Protein AF-A0A392QAJ6-F1 (afdb_monomer)

pLDDT: mean 89.05, std 13.84, range [47.19, 98.12]

Organism: NCBI:txid97028

Foldseek 3Di:
DQVVCVVVCVVVVLADQAADDDADPPHDPQWDQPEFDVSNVGHGGHYVVPDPVSVVSVVVCVVVVVDDDDDPPPPPPPDPDD

Sequence (82 aa):
PYGQILPYLVQKGMVELKPLPPTKQPYPPGFDRNARCDYHAGSPGHNIEDCRAFKYKVQELIDCQLISFKKESHSGMVTPSP

Secondary structure (DSSP, 8-state):
-HHHHHHHHHHTTS----PPPPPPSSPPTT-EEEEEEGGGTTEEES-GGG-HHHHHHHHHHHHTTS----------------

Solvent-accessible surface area (backbone atoms only — not comparable to full-atom values): 5237 Å² total; per-residue (Å²): 113,55,74,72,48,49,63,56,36,43,77,70,67,76,45,76,71,48,70,64,79,85,85,61,83,80,71,62,91,82,56,32,84,84,35,42,12,62,59,25,68,53,35,63,29,42,35,43,82,70,32,60,71,57,55,51,52,53,48,51,35,41,76,69,66,76,47,81,83,80,77,81,73,83,75,79,77,77,74,83,7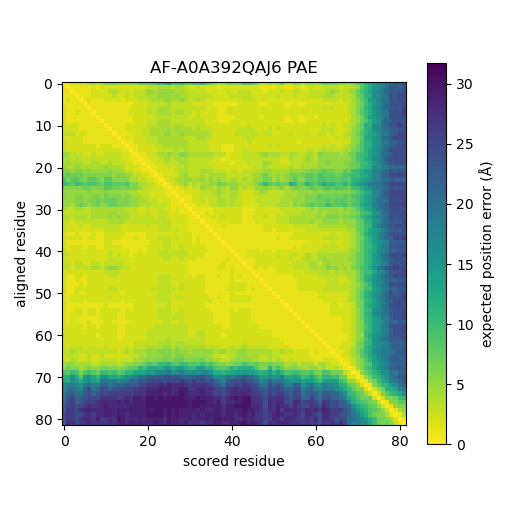6,133

Mean predicted aligned error: 7.46 Å

Radius of gyration: 17.95 Å; Cα contacts (8 Å, |Δi|>4): 74; chains: 1; bounding box: 31×60×34 Å

Structure (mmCIF, N/CA/C/O backbone):
data_AF-A0A392QAJ6-F1
#
_entry.id   AF-A0A392QAJ6-F1
#
loop_
_atom_site.group_PDB
_atom_site.id
_atom_site.type_symbol
_atom_site.label_atom_id
_atom_site.label_alt_id
_atom_site.label_comp_id
_atom_site.label_asym_id
_atom_site.label_entity_id
_atom_site.label_seq_id
_atom_site.pdbx_PDB_ins_code
_atom_site.Cartn_x
_atom_site.Cartn_y
_atom_site.Cartn_z
_atom_site.occupancy
_atom_site.B_iso_or_equiv
_atom_site.auth_seq_id
_atom_site.auth_comp_id
_atom_site.auth_asym_id
_atom_site.auth_atom_id
_atom_site.pdbx_PDB_model_num
ATOM 1 N N . PRO A 1 1 ? -1.617 12.335 1.348 1.00 89.12 1 PRO A N 1
ATOM 2 C CA . PRO A 1 1 ? -0.692 11.407 0.651 1.00 89.12 1 PRO A CA 1
ATOM 3 C C . PRO A 1 1 ? -0.831 9.995 1.213 1.00 89.12 1 PRO A C 1
ATOM 5 O O . PRO A 1 1 ? -0.970 9.851 2.429 1.00 89.12 1 PRO A O 1
ATOM 8 N N . TYR A 1 2 ? -0.820 8.973 0.360 1.00 94.56 2 TYR A N 1
ATOM 9 C CA . TYR A 1 2 ? -0.970 7.580 0.796 1.00 94.56 2 TYR A CA 1
ATOM 10 C C . TYR A 1 2 ? 0.220 7.107 1.648 1.00 94.56 2 TYR A C 1
ATOM 12 O O . TYR A 1 2 ? 0.025 6.402 2.641 1.00 94.56 2 TYR A O 1
ATOM 20 N N . GLY A 1 3 ? 1.430 7.587 1.349 1.00 93.06 3 GLY A N 1
ATOM 21 C CA . GLY A 1 3 ? 2.639 7.323 2.139 1.00 93.06 3 GLY A CA 1
ATOM 22 C C . GLY A 1 3 ? 2.537 7.751 3.604 1.00 93.06 3 GLY A C 1
ATOM 23 O O . GLY A 1 3 ? 3.109 7.108 4.476 1.00 93.06 3 GLY A O 1
ATOM 24 N N . GLN A 1 4 ? 1.755 8.791 3.908 1.00 93.44 4 GLN A N 1
ATOM 25 C CA . GLN A 1 4 ? 1.602 9.280 5.282 1.00 93.44 4 GLN A CA 1
ATOM 26 C C . GLN A 1 4 ? 0.583 8.481 6.102 1.00 93.44 4 GLN A C 1
ATOM 28 O O . GLN A 1 4 ? 0.673 8.456 7.326 1.00 93.44 4 GLN A O 1
ATOM 33 N N . ILE A 1 5 ? -0.386 7.830 5.453 1.00 95.06 5 ILE A N 1
ATOM 34 C CA . ILE A 1 5 ? -1.454 7.107 6.160 1.00 95.06 5 ILE A CA 1
ATOM 35 C C . ILE A 1 5 ? -1.117 5.632 6.374 1.00 95.06 5 ILE A C 1
ATOM 37 O O . ILE A 1 5 ? -1.595 5.042 7.339 1.00 95.06 5 ILE A O 1
ATOM 41 N N . LEU A 1 6 ? -0.279 5.030 5.520 1.00 96.50 6 LEU A N 1
ATOM 42 C CA . LEU A 1 6 ? 0.087 3.618 5.646 1.00 96.50 6 LEU A CA 1
ATOM 43 C C . LEU A 1 6 ? 0.657 3.265 7.033 1.00 96.50 6 LEU A C 1
ATOM 45 O O . LEU A 1 6 ? 0.142 2.317 7.628 1.00 96.50 6 LEU A O 1
ATOM 49 N N . PRO A 1 7 ? 1.637 4.003 7.601 1.00 96.25 7 PRO A N 1
ATOM 50 C CA . PRO A 1 7 ? 2.186 3.665 8.915 1.00 96.25 7 PRO A CA 1
ATOM 51 C C . PRO A 1 7 ? 1.123 3.664 10.018 1.00 96.25 7 PRO A C 1
ATOM 53 O O . PRO A 1 7 ? 1.122 2.786 10.878 1.00 96.25 7 PRO A O 1
ATOM 56 N N . TYR A 1 8 ? 0.179 4.606 9.958 1.00 94.56 8 TYR A N 1
ATOM 57 C CA . TYR A 1 8 ? -0.931 4.686 10.904 1.00 94.56 8 TYR A CA 1
ATOM 58 C C . TYR A 1 8 ? -1.862 3.471 10.796 1.00 94.56 8 TYR A C 1
ATOM 60 O O . TYR A 1 8 ? -2.203 2.859 11.808 1.00 94.56 8 TYR A O 1
ATOM 68 N N . LEU A 1 9 ? -2.244 3.085 9.575 1.00 96.31 9 LEU A N 1
ATOM 69 C CA . LEU A 1 9 ? -3.134 1.942 9.355 1.00 96.31 9 LEU A CA 1
ATOM 70 C C . LEU A 1 9 ? -2.484 0.615 9.768 1.00 96.31 9 LEU A C 1
ATOM 72 O O . LEU A 1 9 ? -3.168 -0.243 10.326 1.00 96.31 9 LEU A O 1
ATOM 76 N N . VAL A 1 10 ? -1.175 0.461 9.543 1.00 97.06 10 VAL A N 1
ATOM 77 C CA . VAL A 1 10 ? -0.406 -0.709 10.001 1.00 97.06 10 VAL A CA 1
ATOM 78 C C . VAL A 1 10 ? -0.335 -0.740 11.525 1.00 97.06 10 VAL A C 1
ATOM 80 O O . VAL A 1 10 ? -0.641 -1.762 12.132 1.00 97.06 10 VAL A O 1
ATOM 83 N N . GLN A 1 11 ? -0.011 0.387 12.168 1.00 97.00 11 GLN A N 1
ATOM 84 C CA . GLN A 1 11 ? 0.052 0.480 13.631 1.00 97.00 11 GLN A CA 1
ATOM 85 C C . GLN A 1 11 ? -1.289 0.136 14.297 1.00 97.00 11 GLN A C 1
ATOM 87 O O . GLN A 1 11 ? -1.317 -0.434 15.385 1.00 97.00 11 GLN A O 1
ATOM 92 N N . LYS A 1 12 ? -2.407 0.485 13.654 1.00 95.19 12 LYS A N 1
ATOM 93 C CA . LYS A 1 12 ? -3.762 0.175 14.128 1.00 95.19 12 LYS A CA 1
ATOM 94 C C . LYS A 1 12 ? -4.248 -1.227 13.750 1.00 95.19 12 LYS A C 1
ATOM 96 O O . LYS A 1 12 ? -5.373 -1.566 14.102 1.00 95.19 12 LYS A O 1
ATOM 101 N N . GLY A 1 13 ? -3.444 -2.023 13.043 1.00 95.81 13 GLY A N 1
ATOM 102 C CA . GLY A 1 13 ? -3.822 -3.365 12.592 1.00 95.81 13 GLY A CA 1
ATOM 103 C C . GLY A 1 13 ? -4.950 -3.376 11.556 1.00 95.81 13 GLY A C 1
ATOM 104 O O . GLY A 1 13 ? -5.589 -4.400 11.351 1.00 95.81 13 GLY A O 1
ATOM 105 N N . MET A 1 14 ? -5.223 -2.239 10.909 1.00 96.19 14 MET A N 1
ATOM 106 C CA . MET A 1 14 ? -6.271 -2.123 9.888 1.00 96.19 14 MET A CA 1
ATOM 107 C C . MET A 1 14 ? -5.801 -2.637 8.525 1.00 96.19 14 MET A C 1
ATOM 109 O O . MET A 1 14 ? -6.613 -3.023 7.684 1.00 96.19 14 MET A O 1
ATOM 113 N N . VAL A 1 15 ? -4.487 -2.627 8.292 1.00 96.25 15 VAL A N 1
ATOM 114 C CA . VAL A 1 15 ? -3.852 -3.199 7.104 1.00 96.25 15 VAL A CA 1
ATOM 115 C C . VAL A 1 15 ? -2.569 -3.915 7.495 1.00 96.25 15 VAL A C 1
ATOM 117 O O . VAL A 1 15 ? -1.890 -3.530 8.443 1.00 96.25 15 VAL A O 1
ATOM 120 N N . GLU A 1 16 ? -2.199 -4.905 6.695 1.00 96.50 16 GLU A N 1
ATOM 121 C CA . GLU A 1 16 ? -0.895 -5.556 6.756 1.00 96.50 16 GLU A CA 1
ATOM 122 C C . GLU A 1 16 ? -0.130 -5.285 5.462 1.00 96.50 16 GLU A C 1
ATOM 124 O O . GLU A 1 16 ? -0.734 -5.148 4.389 1.00 96.50 16 GLU A O 1
ATOM 129 N N . LEU A 1 17 ? 1.199 -5.203 5.565 1.00 96.00 17 LEU A N 1
ATOM 130 C CA . LEU A 1 17 ? 2.066 -5.098 4.395 1.00 96.00 17 LEU A CA 1
ATOM 131 C C . LEU A 1 17 ? 2.017 -6.407 3.607 1.00 96.00 17 LEU A C 1
ATOM 133 O O . LEU A 1 17 ? 2.070 -7.492 4.183 1.00 96.00 17 LEU A O 1
ATOM 137 N N . LYS A 1 18 ? 1.932 -6.307 2.281 1.00 93.62 18 LYS A N 1
ATOM 138 C CA . LYS A 1 18 ? 1.751 -7.465 1.396 1.00 93.62 18 LYS A CA 1
ATOM 139 C C . LYS A 1 18 ? 2.901 -7.581 0.402 1.00 93.62 18 LYS A C 1
ATOM 141 O O . LYS A 1 18 ? 2.803 -6.985 -0.671 1.00 93.62 18 LYS A O 1
ATOM 146 N N . PRO A 1 19 ? 3.971 -8.334 0.707 1.00 93.69 19 PRO A N 1
ATOM 147 C CA . PRO A 1 19 ? 5.042 -8.583 -0.250 1.00 93.69 19 PRO A CA 1
ATOM 148 C C . PRO A 1 19 ? 4.486 -9.145 -1.560 1.00 93.69 19 PRO A C 1
ATOM 150 O O . PRO A 1 19 ? 3.600 -10.002 -1.550 1.00 93.69 19 PRO A O 1
ATOM 153 N N . LEU A 1 20 ? 5.004 -8.665 -2.688 1.00 93.31 20 LEU A N 1
ATOM 154 C CA . LEU A 1 20 ? 4.648 -9.208 -3.993 1.00 93.31 20 LEU A CA 1
ATOM 155 C C . LEU A 1 20 ? 5.646 -10.290 -4.411 1.00 93.31 20 LEU A C 1
ATOM 157 O O . LEU A 1 20 ? 6.829 -10.212 -4.066 1.00 93.31 20 LEU A O 1
ATOM 161 N N . PRO A 1 21 ? 5.204 -11.290 -5.193 1.00 91.94 21 PRO A N 1
ATOM 162 C CA . PRO A 1 21 ? 6.131 -12.212 -5.822 1.00 91.94 21 PRO A CA 1
ATOM 163 C C . PRO A 1 21 ? 7.080 -11.454 -6.769 1.00 91.94 21 PRO A C 1
ATOM 165 O O . PRO A 1 21 ? 6.679 -10.455 -7.381 1.00 91.94 21 PRO A O 1
ATOM 168 N N . PRO A 1 22 ? 8.324 -11.933 -6.948 1.00 88.44 22 PRO A N 1
ATOM 169 C CA . PRO A 1 22 ? 9.260 -11.334 -7.889 1.00 88.44 22 PRO A CA 1
ATOM 170 C C . PRO A 1 22 ? 8.659 -11.252 -9.294 1.00 88.44 22 PRO A C 1
ATOM 172 O O . PRO A 1 22 ? 8.192 -12.249 -9.850 1.00 88.44 22 PRO A O 1
ATOM 175 N N . THR A 1 23 ? 8.691 -10.060 -9.887 1.00 90.88 23 THR A N 1
ATOM 176 C CA . THR A 1 23 ? 8.240 -9.872 -11.269 1.00 90.88 23 THR A CA 1
ATOM 177 C C . THR A 1 23 ? 9.261 -10.486 -12.223 1.00 90.88 23 THR A C 1
ATOM 179 O O . THR A 1 23 ? 10.448 -10.157 -12.170 1.00 90.88 23 THR A O 1
ATOM 182 N N . LYS A 1 24 ? 8.800 -11.386 -13.095 1.00 90.25 24 LYS A N 1
ATOM 183 C CA . LYS A 1 24 ? 9.629 -12.018 -14.128 1.00 90.25 24 LYS A CA 1
ATOM 184 C C . LYS A 1 24 ? 9.647 -11.168 -15.395 1.00 90.25 24 LYS A C 1
ATOM 186 O O . LYS A 1 24 ? 8.707 -10.426 -15.659 1.00 90.25 24 LYS A O 1
ATOM 191 N N . GLN A 1 25 ? 10.722 -11.288 -16.166 1.00 89.88 25 GLN A N 1
ATOM 192 C CA . GLN A 1 25 ? 10.830 -10.631 -17.463 1.00 89.88 25 GLN A CA 1
ATOM 193 C C . GLN A 1 25 ? 10.016 -11.375 -18.539 1.00 89.88 25 GLN A C 1
ATOM 195 O O . GLN A 1 25 ? 9.917 -12.603 -18.464 1.00 89.88 25 GLN A O 1
ATOM 200 N N . PRO A 1 26 ? 9.479 -10.658 -19.546 1.00 92.56 26 PRO A N 1
ATOM 201 C CA . PRO A 1 26 ? 9.540 -9.201 -19.717 1.00 92.56 26 PRO A CA 1
ATOM 202 C C . PRO A 1 26 ? 8.677 -8.455 -18.687 1.00 92.56 26 PRO A C 1
ATOM 204 O O . PRO A 1 26 ? 7.608 -8.923 -18.305 1.00 92.56 26 PRO A O 1
ATOM 207 N N . TYR A 1 27 ? 9.162 -7.304 -18.210 1.00 92.75 27 TYR A N 1
ATOM 208 C CA . TYR A 1 27 ? 8.418 -6.508 -17.234 1.00 92.75 27 TYR A CA 1
ATOM 209 C C . TYR A 1 27 ? 7.125 -5.953 -17.849 1.00 92.75 27 TYR A C 1
ATOM 211 O O . TYR A 1 27 ? 7.120 -5.601 -19.033 1.00 92.75 27 TYR A O 1
ATOM 219 N N . PRO A 1 28 ? 6.040 -5.840 -17.064 1.00 89.88 28 PRO A N 1
ATOM 220 C CA . PRO A 1 28 ? 4.806 -5.254 -17.556 1.00 89.88 28 PRO A CA 1
ATOM 221 C C . PRO A 1 28 ? 4.993 -3.761 -17.891 1.00 89.88 28 PRO A C 1
ATOM 223 O O . PRO A 1 28 ? 5.870 -3.102 -17.323 1.00 89.88 28 PRO A O 1
ATOM 226 N N . PRO A 1 29 ? 4.162 -3.198 -18.785 1.00 92.00 29 PRO A N 1
ATOM 227 C CA . PRO A 1 29 ? 4.190 -1.772 -19.097 1.00 92.00 29 PRO A CA 1
ATOM 228 C C . PRO A 1 29 ? 4.054 -0.904 -17.841 1.00 92.00 29 PRO A C 1
ATOM 230 O O . PRO A 1 29 ? 3.211 -1.169 -16.984 1.00 92.00 29 PRO A O 1
ATOM 233 N N . GLY A 1 30 ? 4.878 0.141 -17.742 1.00 89.88 30 GLY A N 1
ATOM 234 C CA . GLY A 1 30 ? 4.884 1.052 -16.593 1.00 89.88 30 GLY A CA 1
ATOM 235 C C . GLY A 1 30 ? 5.591 0.511 -15.346 1.00 89.88 30 GLY A C 1
ATOM 236 O O . GLY A 1 30 ? 5.552 1.168 -14.311 1.00 89.88 30 GLY A O 1
ATOM 237 N N . PHE A 1 31 ? 6.243 -0.655 -15.422 1.00 94.62 31 PHE A N 1
ATOM 238 C CA . PHE A 1 31 ? 7.078 -1.156 -14.334 1.00 94.62 31 PHE A CA 1
ATOM 239 C C . PHE A 1 31 ? 8.359 -0.327 -14.194 1.00 94.62 31 PHE A C 1
ATOM 241 O O . PHE A 1 31 ? 9.221 -0.341 -15.076 1.00 94.62 31 PHE A O 1
ATOM 248 N N . ASP A 1 32 ? 8.522 0.326 -13.049 1.00 95.19 32 ASP A N 1
ATOM 249 C CA . ASP A 1 32 ? 9.752 1.013 -12.671 1.00 95.19 32 ASP A CA 1
ATOM 250 C C . ASP A 1 32 ? 10.564 0.173 -11.669 1.00 95.19 32 ASP A C 1
ATOM 252 O O . ASP A 1 32 ? 10.145 -0.089 -10.540 1.00 95.19 32 ASP A O 1
ATOM 256 N N . ARG A 1 33 ? 11.771 -0.233 -12.080 1.00 93.31 33 ARG A N 1
ATOM 257 C CA . ARG A 1 33 ? 12.711 -1.020 -11.260 1.00 93.31 33 ARG A CA 1
ATOM 258 C C . ARG A 1 33 ? 13.237 -0.251 -10.041 1.00 93.31 33 ARG A C 1
ATOM 260 O O . ARG A 1 33 ? 13.689 -0.886 -9.085 1.00 93.31 33 ARG A O 1
ATOM 267 N N . ASN A 1 34 ? 13.219 1.079 -10.093 1.00 95.62 34 ASN A N 1
ATOM 268 C CA . ASN A 1 34 ? 13.722 1.959 -9.042 1.00 95.62 34 ASN A CA 1
ATOM 269 C C . ASN A 1 34 ? 12.622 2.376 -8.063 1.00 95.62 34 ASN A C 1
ATOM 271 O O . ASN A 1 34 ? 12.920 2.618 -6.894 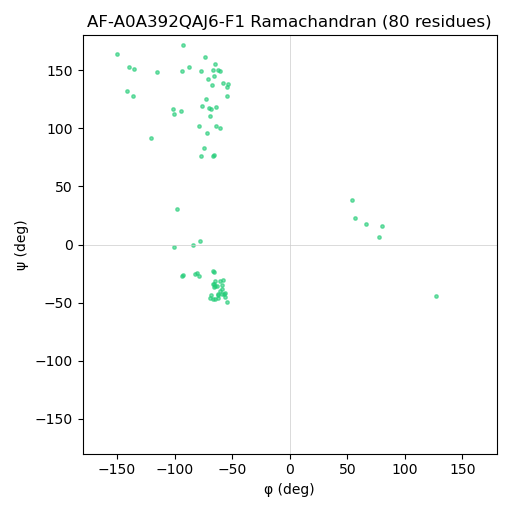1.00 95.62 34 ASN A O 1
ATOM 275 N N . ALA A 1 35 ? 11.365 2.414 -8.511 1.00 96.50 35 ALA A N 1
ATOM 276 C CA . ALA A 1 35 ? 10.226 2.684 -7.644 1.00 96.50 35 ALA A CA 1
ATOM 277 C C . ALA A 1 35 ? 10.078 1.612 -6.558 1.00 96.50 35 ALA A C 1
ATOM 279 O O . ALA A 1 35 ? 10.434 0.448 -6.754 1.00 96.50 35 ALA A O 1
ATOM 280 N N . ARG A 1 36 ? 9.536 2.012 -5.405 1.00 96.44 36 ARG A N 1
ATOM 281 C CA . ARG A 1 36 ? 9.301 1.141 -4.249 1.00 96.44 36 ARG A CA 1
ATOM 282 C C . ARG A 1 36 ? 7.924 1.411 -3.674 1.00 96.44 36 ARG A C 1
ATOM 284 O O . ARG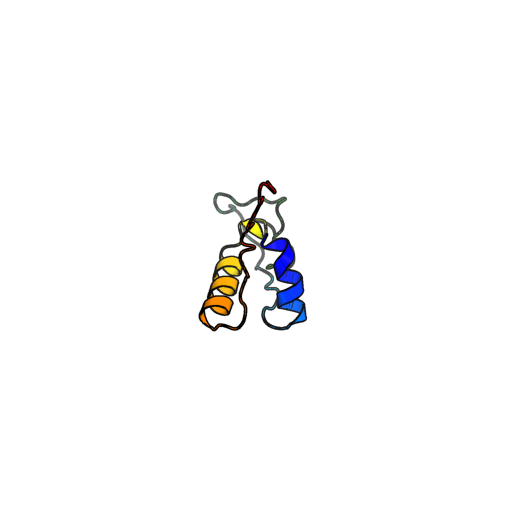 A 1 36 ? 7.591 2.557 -3.381 1.00 96.44 36 ARG A O 1
ATOM 291 N N . CYS A 1 37 ? 7.136 0.356 -3.498 1.00 97.81 37 CYS A N 1
ATOM 292 C CA . CYS A 1 37 ? 5.830 0.457 -2.866 1.00 97.81 37 CYS A CA 1
ATOM 293 C C . CYS A 1 37 ? 5.912 0.004 -1.408 1.00 97.81 37 CYS A C 1
ATOM 295 O O . CYS A 1 37 ? 6.081 -1.187 -1.135 1.00 97.81 37 CYS A O 1
ATOM 297 N N . ASP A 1 38 ? 5.732 0.934 -0.471 1.00 97.50 38 ASP A N 1
ATOM 298 C CA . ASP A 1 38 ? 5.792 0.632 0.963 1.00 97.50 38 ASP A CA 1
ATOM 299 C C . ASP A 1 38 ? 4.685 -0.337 1.398 1.00 97.50 38 ASP A C 1
ATOM 301 O O . ASP A 1 38 ? 4.938 -1.236 2.195 1.00 97.50 38 ASP A O 1
ATOM 305 N N . TYR A 1 39 ? 3.485 -0.244 0.802 1.00 98.12 39 TYR A N 1
ATOM 306 C CA . TYR A 1 39 ? 2.393 -1.196 1.063 1.00 98.12 39 TYR A CA 1
ATOM 307 C C . TYR A 1 39 ? 2.776 -2.633 0.682 1.00 98.12 39 TYR A C 1
ATOM 309 O O . TYR A 1 39 ? 2.356 -3.593 1.330 1.00 98.12 39 TYR A O 1
ATOM 317 N N . HIS A 1 40 ? 3.625 -2.779 -0.336 1.00 97.50 40 HIS A N 1
ATOM 318 C CA . HIS A 1 40 ? 4.151 -4.059 -0.792 1.00 97.50 40 HIS A CA 1
ATOM 319 C C . HIS A 1 40 ? 5.543 -4.373 -0.233 1.00 97.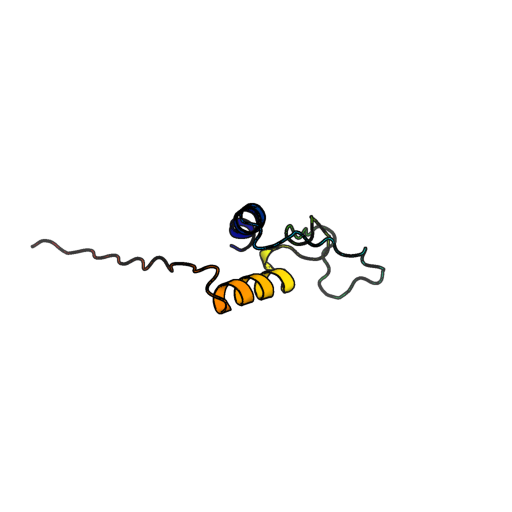50 40 HIS A C 1
ATOM 321 O O . HIS A 1 40 ? 6.342 -5.038 -0.896 1.00 97.50 40 HIS A O 1
ATOM 327 N N . ALA A 1 41 ? 5.847 -3.890 0.976 1.00 96.19 41 ALA A N 1
ATOM 328 C CA . ALA A 1 41 ? 7.110 -4.138 1.671 1.00 96.19 41 ALA A CA 1
ATOM 329 C C . ALA A 1 41 ? 8.352 -3.772 0.828 1.00 96.19 41 ALA A C 1
ATOM 331 O O . ALA A 1 41 ? 9.351 -4.489 0.820 1.00 96.19 41 ALA A O 1
ATOM 332 N N . GLY A 1 42 ? 8.276 -2.676 0.066 1.00 96.06 42 GLY A N 1
ATOM 333 C CA . GLY A 1 42 ? 9.376 -2.197 -0.778 1.00 96.06 42 GLY A CA 1
ATOM 334 C C . GLY A 1 42 ? 9.527 -2.937 -2.113 1.00 96.06 42 GLY A C 1
ATOM 335 O O . GLY A 1 42 ? 10.572 -2.830 -2.768 1.00 96.06 42 GLY A O 1
ATOM 336 N N . SER A 1 43 ? 8.505 -3.685 -2.543 1.00 96.06 43 SER A N 1
ATOM 337 C CA . SER A 1 43 ? 8.505 -4.346 -3.854 1.00 96.06 43 SER A CA 1
ATOM 338 C C . SER A 1 43 ? 8.674 -3.321 -4.990 1.00 96.06 43 SER A C 1
ATOM 340 O O . SER A 1 43 ? 8.074 -2.241 -4.923 1.00 96.06 43 SER A O 1
ATOM 342 N N . PRO A 1 44 ? 9.484 -3.630 -6.023 1.00 95.56 44 PRO A N 1
ATOM 343 C CA . PRO A 1 44 ? 9.681 -2.745 -7.163 1.00 95.56 44 PRO A CA 1
ATOM 344 C C . PRO A 1 44 ? 8.472 -2.723 -8.103 1.00 95.56 44 PRO A C 1
ATOM 346 O O . PRO A 1 44 ? 7.659 -3.648 -8.113 1.00 95.56 44 PRO A O 1
ATOM 349 N N . GLY A 1 45 ? 8.386 -1.684 -8.932 1.00 95.75 45 GLY A N 1
ATOM 350 C CA . GLY A 1 45 ? 7.417 -1.561 -10.021 1.00 95.75 45 GLY A CA 1
ATOM 351 C C . GLY A 1 45 ? 6.613 -0.268 -9.974 1.00 95.75 45 GLY A C 1
ATOM 352 O O . GLY A 1 45 ? 6.444 0.370 -11.005 1.00 95.75 45 GLY A O 1
ATOM 353 N N . HIS A 1 46 ? 6.133 0.130 -8.796 1.00 96.75 46 HIS A N 1
ATOM 354 C CA . HIS A 1 46 ? 5.379 1.369 -8.580 1.00 96.75 46 HIS A CA 1
ATOM 355 C C . HIS A 1 46 ? 5.618 1.902 -7.162 1.00 96.75 46 HIS A C 1
ATOM 357 O O . HIS A 1 46 ? 6.111 1.175 -6.301 1.00 96.75 46 HIS A O 1
ATOM 363 N N . ASN A 1 47 ? 5.277 3.167 -6.911 1.00 97.06 47 ASN A N 1
ATOM 364 C CA . ASN A 1 47 ? 5.319 3.764 -5.572 1.00 97.06 47 ASN A CA 1
ATOM 365 C C . ASN A 1 47 ? 3.955 3.635 -4.859 1.00 97.06 47 ASN A C 1
ATOM 367 O O . ASN A 1 47 ? 2.960 3.227 -5.458 1.00 97.06 47 ASN A O 1
ATOM 371 N N . ILE A 1 48 ? 3.877 3.984 -3.572 1.00 97.38 48 ILE A N 1
ATOM 372 C CA . ILE A 1 48 ? 2.618 3.888 -2.816 1.00 97.38 48 ILE A CA 1
ATOM 373 C C . ILE A 1 48 ? 1.510 4.830 -3.316 1.00 97.38 48 ILE A C 1
ATOM 375 O O . ILE A 1 48 ? 0.336 4.461 -3.269 1.00 97.38 48 ILE A O 1
ATOM 379 N N . GLU A 1 49 ? 1.857 6.001 -3.851 1.00 96.88 49 GLU A N 1
ATOM 380 C CA . GLU A 1 49 ? 0.881 6.940 -4.414 1.00 96.88 49 GLU A CA 1
ATOM 381 C C . GLU A 1 49 ? 0.215 6.381 -5.679 1.00 96.88 49 GLU A C 1
ATOM 383 O O . GLU A 1 49 ? -0.917 6.752 -5.978 1.00 96.88 49 GLU A O 1
ATOM 388 N N . ASP A 1 50 ? 0.847 5.434 -6.374 1.00 96.38 50 ASP A N 1
ATOM 389 C CA . ASP A 1 50 ? 0.305 4.728 -7.544 1.00 96.38 50 ASP A CA 1
ATOM 390 C C . ASP A 1 50 ? -0.239 3.325 -7.220 1.00 96.38 50 ASP A C 1
ATOM 392 O O . ASP A 1 50 ? -0.806 2.646 -8.084 1.00 96.38 50 ASP A O 1
ATOM 396 N N . CYS A 1 51 ? -0.131 2.883 -5.965 1.00 97.12 51 CYS A N 1
ATOM 397 C CA . CYS A 1 51 ? -0.531 1.544 -5.547 1.00 97.12 51 CYS A CA 1
ATOM 398 C C . CYS A 1 51 ? -2.054 1.377 -5.529 1.00 97.12 51 CYS A C 1
ATOM 400 O O . CYS A 1 51 ? -2.733 1.681 -4.547 1.00 97.12 51 CYS A O 1
ATOM 402 N N . ARG A 1 52 ? -2.607 0.827 -6.613 1.00 96.19 52 ARG A N 1
ATOM 403 C CA . ARG A 1 52 ? -4.051 0.570 -6.737 1.00 96.19 52 ARG A CA 1
ATOM 404 C C . ARG A 1 52 ? -4.584 -0.313 -5.610 1.00 96.19 52 ARG A C 1
ATOM 406 O O . ARG A 1 52 ? -5.624 0.002 -5.048 1.00 96.19 52 ARG A O 1
ATOM 413 N N . ALA A 1 53 ? -3.857 -1.371 -5.246 1.00 96.56 53 ALA A N 1
ATOM 414 C CA . ALA A 1 53 ? -4.260 -2.276 -4.171 1.00 96.56 53 ALA A CA 1
ATOM 415 C C . ALA A 1 53 ? -4.428 -1.539 -2.832 1.00 96.56 53 ALA A C 1
ATOM 417 O O . ALA A 1 53 ? -5.418 -1.749 -2.132 1.00 96.56 53 ALA A O 1
ATOM 418 N N . PHE A 1 54 ? -3.501 -0.633 -2.509 1.00 97.69 54 PHE A N 1
ATOM 419 C CA . PHE A 1 54 ? -3.597 0.169 -1.296 1.00 97.69 54 PHE A CA 1
ATOM 420 C C . PHE A 1 54 ? -4.755 1.169 -1.358 1.00 97.69 54 PHE A C 1
ATOM 422 O O . PHE A 1 54 ? -5.527 1.256 -0.406 1.00 97.69 54 PHE A O 1
ATOM 429 N N . LYS A 1 55 ? -4.942 1.860 -2.492 1.00 97.25 55 LYS A N 1
ATOM 430 C CA . LYS A 1 55 ? -6.076 2.782 -2.697 1.00 97.25 55 LYS A CA 1
ATOM 431 C C . LYS A 1 55 ? -7.421 2.090 -2.490 1.00 97.25 55 LYS A C 1
ATOM 433 O O . LYS A 1 55 ? -8.271 2.620 -1.782 1.00 97.25 55 LYS A O 1
ATOM 438 N N . TYR A 1 56 ? -7.593 0.894 -3.056 1.00 97.38 56 TYR A N 1
ATOM 439 C CA . TYR A 1 56 ? -8.809 0.108 -2.859 1.00 97.38 56 TYR A CA 1
ATOM 440 C C . TYR A 1 56 ? -9.005 -0.271 -1.395 1.00 97.38 56 TYR A C 1
ATOM 442 O O . TYR A 1 56 ? -10.087 -0.055 -0.866 1.00 97.38 56 TYR A O 1
ATOM 450 N N . LYS A 1 57 ? -7.960 -0.750 -0.708 1.00 97.06 57 LYS A N 1
ATOM 451 C CA . LYS A 1 57 ? -8.065 -1.091 0.716 1.00 97.06 57 LYS A CA 1
ATOM 452 C C . LYS A 1 57 ? -8.436 0.122 1.577 1.00 97.06 57 LYS A C 1
ATOM 454 O O . LYS A 1 57 ? -9.249 -0.007 2.483 1.00 97.06 57 LYS A O 1
ATOM 459 N N . VAL A 1 58 ? -7.876 1.299 1.301 1.00 96.12 58 VAL A N 1
ATOM 460 C CA . VAL A 1 58 ? -8.255 2.537 2.000 1.00 96.12 58 VAL A CA 1
ATOM 461 C C . VAL A 1 58 ? -9.725 2.868 1.750 1.00 96.12 58 VAL A C 1
ATOM 463 O O . VAL A 1 58 ? -10.427 3.198 2.700 1.00 96.12 58 VAL A O 1
ATOM 466 N N . GLN A 1 59 ? -10.203 2.729 0.511 1.00 96.31 59 GLN A N 1
ATOM 467 C CA . GLN A 1 59 ? -11.615 2.937 0.197 1.00 96.31 59 GLN A CA 1
ATOM 468 C C . GLN A 1 59 ? -12.519 1.942 0.938 1.00 96.31 59 GLN A C 1
ATOM 470 O O . GLN A 1 59 ? -13.481 2.376 1.556 1.00 96.31 59 GLN A O 1
ATOM 475 N N . GLU A 1 60 ? -12.167 0.653 0.994 1.00 97.06 60 GLU A N 1
ATOM 476 C CA . GLU A 1 60 ? -12.916 -0.342 1.781 1.00 97.06 60 GLU A CA 1
ATOM 477 C C . GLU A 1 60 ? -13.020 0.056 3.263 1.00 97.06 60 GLU A C 1
ATOM 479 O O . GLU A 1 60 ? -14.078 -0.067 3.872 1.00 97.06 60 GLU A O 1
ATOM 484 N N . LEU A 1 61 ? -11.934 0.567 3.855 1.00 96.56 61 LEU A N 1
ATOM 485 C CA . LEU A 1 61 ? -11.944 1.026 5.248 1.00 96.56 61 LEU A CA 1
ATOM 486 C C . LEU A 1 61 ? -12.843 2.256 5.451 1.00 96.56 61 LEU A C 1
ATOM 488 O O . LEU A 1 61 ? -13.450 2.389 6.514 1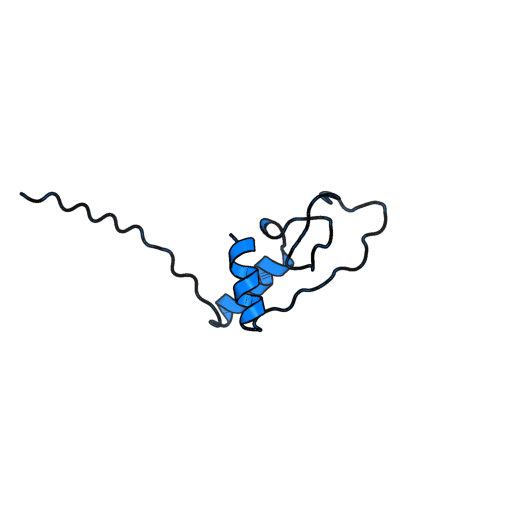.00 96.56 61 LEU A O 1
ATOM 492 N N . ILE A 1 62 ? -12.932 3.148 4.460 1.00 95.81 62 ILE A N 1
ATOM 493 C CA . ILE A 1 62 ? -13.851 4.296 4.481 1.00 95.81 62 ILE A CA 1
ATOM 494 C C . ILE A 1 62 ? -15.299 3.814 4.361 1.00 95.81 62 ILE A C 1
ATOM 496 O O . ILE A 1 62 ? -16.151 4.246 5.136 1.00 95.81 62 ILE A O 1
ATOM 500 N N . ASP A 1 63 ? -15.572 2.906 3.426 1.00 96.62 63 ASP A N 1
ATOM 501 C CA . ASP A 1 63 ? -16.915 2.384 3.157 1.00 96.62 63 ASP A CA 1
ATOM 502 C C . ASP A 1 63 ? -17.456 1.599 4.362 1.00 96.62 63 ASP A C 1
ATOM 504 O O . ASP A 1 63 ? -18.632 1.707 4.709 1.00 96.62 63 ASP A O 1
ATOM 508 N N . CYS A 1 64 ? -16.579 0.884 5.073 1.00 96.06 64 CYS A N 1
ATOM 509 C CA . CYS A 1 64 ? -16.884 0.236 6.350 1.00 96.06 64 CYS A CA 1
ATOM 510 C C . CYS A 1 64 ? -16.908 1.198 7.555 1.00 96.06 64 CYS A C 1
ATOM 512 O O . CYS A 1 64 ? -17.068 0.736 8.68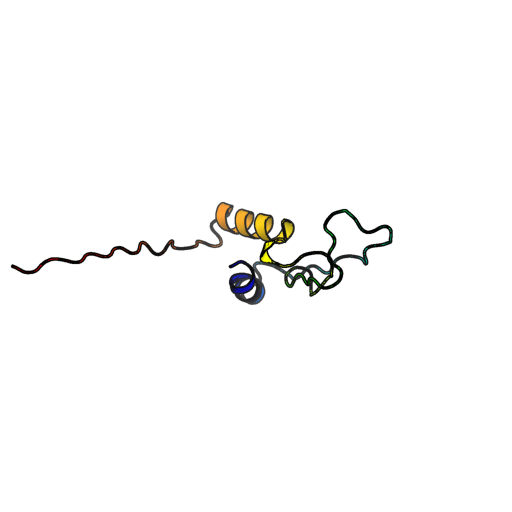3 1.00 96.06 64 CYS A O 1
ATOM 514 N N . GLN A 1 65 ? -16.721 2.507 7.350 1.00 94.06 65 GLN A N 1
ATOM 515 C CA . GLN A 1 65 ? -16.664 3.539 8.399 1.00 94.06 65 GLN A CA 1
ATOM 516 C C . GLN A 1 65 ? -15.592 3.296 9.479 1.00 94.06 65 GLN A C 1
ATOM 518 O O . GLN A 1 65 ? -15.677 3.827 10.585 1.00 94.06 65 GLN A O 1
ATOM 523 N N . LEU A 1 66 ? -14.554 2.517 9.163 1.00 93.81 66 LEU A N 1
ATOM 524 C CA . LEU A 1 66 ? -13.439 2.238 10.074 1.00 93.81 66 LEU A CA 1
ATOM 525 C C . LEU A 1 66 ? -12.446 3.400 10.129 1.00 93.81 66 LEU A C 1
ATOM 527 O O . LEU A 1 66 ? -11.764 3.588 11.137 1.00 93.81 66 LEU A O 1
ATOM 531 N N . ILE A 1 67 ? -12.369 4.185 9.052 1.00 92.19 67 ILE A N 1
ATOM 532 C CA . ILE A 1 67 ? -11.580 5.414 8.977 1.00 92.19 67 ILE A CA 1
ATOM 533 C C . ILE A 1 67 ? -12.391 6.525 8.312 1.00 92.19 67 ILE A C 1
ATOM 535 O O . ILE A 1 67 ? -13.221 6.285 7.440 1.00 92.19 67 ILE A O 1
ATOM 539 N N . SER A 1 68 ? -12.109 7.768 8.686 1.00 88.75 68 SER A N 1
ATOM 540 C CA . SER A 1 68 ? -12.680 8.946 8.038 1.00 88.75 68 SER A CA 1
ATOM 541 C C . SER A 1 68 ? -11.625 10.035 7.943 1.00 88.75 68 SER A C 1
ATOM 543 O O . SER A 1 68 ? -10.983 10.364 8.942 1.00 88.75 68 SER A O 1
ATOM 545 N N . PHE A 1 69 ? -11.473 10.630 6.767 1.00 83.38 69 PHE A N 1
ATOM 546 C CA . PHE A 1 69 ? -10.606 11.785 6.579 1.00 83.38 69 PHE A CA 1
ATOM 547 C C . PHE A 1 69 ? -11.452 13.049 6.708 1.00 83.38 69 PHE A C 1
ATOM 549 O O . PHE A 1 69 ? -12.342 13.290 5.891 1.00 83.38 69 PHE A O 1
ATOM 556 N N . LYS A 1 70 ? 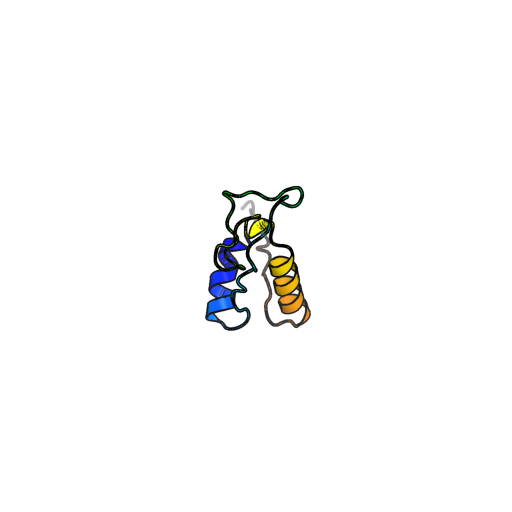-11.194 13.870 7.732 1.00 78.50 70 LYS A N 1
ATOM 557 C CA . LYS A 1 70 ? -11.762 15.220 7.761 1.00 78.50 70 LYS A CA 1
ATOM 558 C C . LYS A 1 70 ? -11.092 16.011 6.643 1.00 78.50 70 LYS A C 1
ATOM 560 O O . LYS A 1 70 ? -9.882 16.209 6.680 1.00 78.50 70 LYS A O 1
ATOM 565 N N . LYS A 1 71 ? -11.868 16.458 5.654 1.00 61.78 71 LYS A N 1
ATOM 566 C CA . LYS A 1 71 ? -11.414 17.552 4.795 1.00 61.78 71 LYS A CA 1
ATOM 567 C C . LYS A 1 71 ? -11.289 18.768 5.699 1.00 61.78 71 LYS A C 1
ATOM 569 O O . LYS A 1 71 ? -12.270 19.176 6.317 1.00 61.78 71 LYS A O 1
ATOM 574 N N . GLU A 1 72 ? -10.085 19.298 5.824 1.00 61.53 72 GLU A N 1
ATOM 575 C CA . GLU A 1 72 ? -9.895 20.627 6.379 1.00 61.53 72 GLU A CA 1
ATOM 576 C C . GLU A 1 72 ? -10.636 21.618 5.475 1.00 61.53 72 GLU A C 1
ATOM 578 O O . GLU A 1 72 ? -10.206 21.964 4.378 1.00 61.53 72 GLU A O 1
ATOM 583 N N . SER A 1 73 ? -11.831 22.020 5.899 1.00 51.00 73 SER A N 1
ATOM 584 C CA . SER A 1 73 ? -12.473 23.206 5.359 1.00 51.00 73 SER A CA 1
ATOM 585 C C . SER A 1 73 ? -11.573 24.368 5.758 1.00 51.0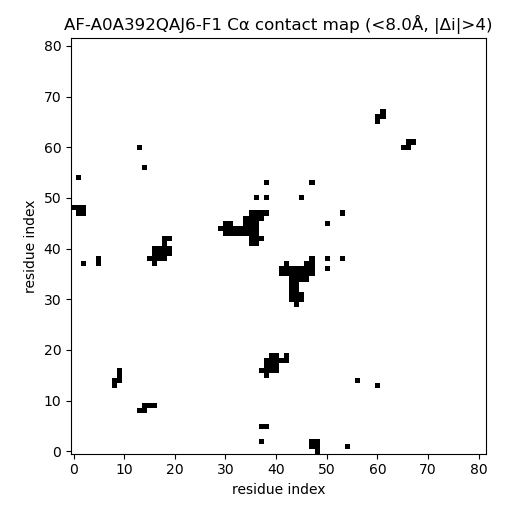0 73 SER A C 1
ATOM 587 O O . SER A 1 73 ? -11.594 24.782 6.917 1.00 51.00 73 SER A O 1
ATOM 589 N N . HIS A 1 74 ? -10.758 24.882 4.836 1.00 58.75 74 HIS A N 1
ATOM 590 C CA . HIS A 1 74 ? -10.110 26.178 5.013 1.00 58.75 74 HIS A CA 1
ATOM 591 C C . HIS A 1 74 ? -11.208 27.252 5.014 1.00 58.75 74 HIS A C 1
ATOM 593 O O . HIS A 1 74 ? -11.468 27.922 4.017 1.00 58.75 74 HIS A O 1
ATOM 599 N N . SER A 1 75 ? -11.922 27.361 6.134 1.00 50.28 75 SER A N 1
ATOM 600 C CA . SER A 1 75 ? -12.844 28.447 6.419 1.00 50.28 75 SER A CA 1
ATOM 601 C C . SER A 1 75 ? -11.995 29.647 6.809 1.00 50.28 75 SER A C 1
A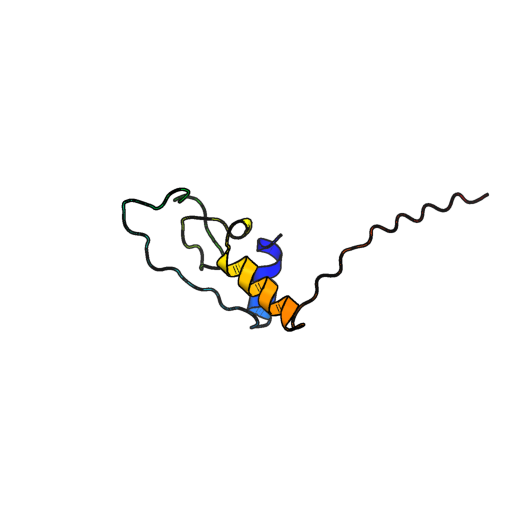TOM 603 O O . SER A 1 75 ? -11.851 29.976 7.986 1.00 50.28 75 SER A O 1
ATOM 605 N N . GLY A 1 76 ? -11.395 30.281 5.803 1.00 55.41 76 GLY A N 1
ATOM 606 C CA . GLY A 1 76 ? -10.863 31.630 5.908 1.00 55.41 76 GLY A CA 1
ATOM 607 C C . GLY A 1 76 ? -12.018 32.603 6.110 1.00 55.41 76 GLY A C 1
ATOM 608 O O . GLY A 1 76 ? -12.428 33.291 5.182 1.00 55.41 76 GLY A O 1
ATOM 609 N N . MET A 1 77 ? -12.571 32.641 7.321 1.00 52.41 77 MET A N 1
ATOM 610 C CA . MET A 1 77 ? -13.383 33.762 7.773 1.00 52.41 77 MET A CA 1
ATOM 611 C C . MET A 1 77 ? -12.431 34.917 8.081 1.00 52.41 77 MET A C 1
ATOM 613 O O . MET A 1 77 ? -12.003 35.110 9.214 1.00 52.41 77 MET A O 1
ATOM 617 N N . VAL A 1 78 ? -12.049 35.674 7.051 1.00 58.34 78 VAL A N 1
ATOM 618 C CA . VAL A 1 78 ? -11.553 37.031 7.282 1.00 58.34 78 VAL A CA 1
ATOM 619 C C . VAL A 1 78 ? -12.805 37.872 7.507 1.00 58.34 78 VAL A C 1
ATOM 621 O O . VAL A 1 78 ? -13.572 38.151 6.590 1.00 58.34 78 VAL A O 1
ATOM 624 N N . THR A 1 79 ? -13.093 38.180 8.763 1.00 60.84 79 THR A N 1
ATOM 625 C CA . THR A 1 79 ? -14.036 39.245 9.091 1.00 60.84 79 THR A CA 1
ATOM 626 C C . THR A 1 79 ? -13.300 40.565 8.862 1.00 60.84 79 THR A C 1
ATOM 628 O O . THR A 1 79 ? -12.291 40.788 9.535 1.00 60.84 79 THR A O 1
ATOM 631 N N . PRO A 1 80 ? -13.733 41.459 7.959 1.00 57.31 80 PRO A N 1
ATOM 632 C CA . PRO A 1 80 ? -13.340 42.850 8.093 1.00 57.31 80 PRO A CA 1
ATOM 633 C C . PRO A 1 80 ? -14.067 43.403 9.327 1.00 57.31 80 PRO A C 1
ATOM 635 O O . PRO A 1 80 ? -15.294 43.486 9.350 1.00 57.31 80 PRO A O 1
ATOM 638 N N . SER A 1 81 ? -13.308 43.691 10.385 1.00 47.19 81 SER A N 1
ATOM 639 C CA . SER A 1 81 ? -13.788 44.531 11.488 1.00 47.19 81 SER A CA 1
ATOM 640 C C . SER A 1 81 ? -13.996 45.970 10.987 1.00 47.19 81 SER A C 1
ATOM 642 O O . SER A 1 81 ? -13.318 46.356 10.031 1.00 47.19 81 SER A O 1
ATOM 644 N N . PRO A 1 82 ? -14.950 46.708 11.587 1.00 68.06 82 PRO A N 1
ATOM 645 C CA . PRO A 1 82 ? -15.514 47.948 11.046 1.00 68.06 82 PRO A CA 1
ATOM 646 C C . PRO A 1 82 ? -14.523 49.106 10.911 1.00 68.06 82 PRO A C 1
ATOM 648 O O . PRO A 1 82 ? -13.537 49.148 11.683 1.00 68.06 82 PRO A O 1
#